Protein AF-A0A952BHP3-F1 (afdb_monomer)

Foldseek 3Di:
DDDPPPPDPVVVPPDPDDDDPVCDPVNLQVLLVCLLPDDPPSLVVSCVVVVHDSVSSVVSVVVVVVVCCVPVNPVDPVVVVVVVVVVVVVVVVCVVVVVDD

Mean predicted aligned error: 14.72 Å

Nearest PDB structures (foldseek):
  1rr7-assembly1_A  TM=4.864E-01  e=7.187E-01  Muvirus mu
  1ahd-assembly1_P  TM=7.018E-01  e=2.180E+00  Drosophila subobscura
  2dms-assembly1_A  TM=6.382E-01  e=2.319E+00  Mus musculus
  2ly9-assembly1_A  TM=6.036E-01  e=2.180E+00  Homo sapiens
  2r5y-assembly1_A  TM=4.703E-01  e=6.217E+00  Drosophila melanogaster

Sequence (101 aa):
MFRKDTLSPTECIGKKFFRRRDLTSEKRLHLAFMAMQGVWGAVSELARDFMISRRFVYMLRDDLQEITEKVFGERSSFERGKEWIRKKALALALCLRLEGR

Secondary structure (DSSP, 8-state):
--------GGGGTT-S----TTS-HHHHHHHHHHHHH--TTHHHHHHHHTT--HHHHHHHHHHHHHHHHHHH--S-THHHHHHHHHHHHHHHHHHHTT---

Solvent-accessible surface area (backbone atoms only — not comparable to full-atom values): 6213 Å² total; per-residue (Å²): 136,83,80,84,84,72,77,59,78,81,81,52,71,92,54,96,72,82,81,63,78,88,66,38,72,67,56,48,51,50,49,14,51,49,48,66,75,41,62,96,62,42,52,59,52,53,18,61,77,68,72,47,56,53,68,58,48,50,50,40,23,52,53,50,48,53,49,48,44,69,75,67,42,66,88,61,70,54,67,61,50,52,54,53,50,52,52,51,53,50,50,50,54,39,60,74,64,70,69,75,124

Radius of gyration: 21.26 Å; Cα contacts (8 Å, |Δi|>4): 44; chains: 1; bounding box: 37×42×66 Å

pLDDT: mean 76.87, std 16.08, range [34.69, 93.56]

Structure (mmCIF, N/CA/C/O backbone):
data_AF-A0A952BHP3-F1
#
_entry.id   AF-A0A952BHP3-F1
#
loop_
_atom_site.group_PDB
_atom_site.id
_atom_site.type_symbol
_atom_site.label_atom_id
_atom_site.label_alt_id
_atom_site.label_comp_id
_atom_site.label_asym_id
_atom_site.label_entity_id
_atom_site.label_seq_id
_atom_site.pdbx_PDB_ins_code
_atom_site.Cartn_x
_atom_site.Cartn_y
_atom_site.Cartn_z
_atom_site.occupancy
_atom_site.B_iso_or_equiv
_atom_site.auth_seq_id
_atom_site.auth_comp_id
_atom_site.auth_asym_id
_atom_site.auth_atom_id
_atom_site.pdbx_PDB_model_num
ATOM 1 N N . MET A 1 1 ? -15.970 -17.659 7.923 1.00 34.69 1 MET A N 1
ATOM 2 C CA . MET A 1 1 ? -16.626 -17.093 9.124 1.00 34.69 1 MET A CA 1
ATOM 3 C C . MET A 1 1 ? -15.561 -16.421 9.981 1.00 34.69 1 MET A C 1
ATOM 5 O O . MET A 1 1 ? -14.836 -17.114 10.681 1.00 34.69 1 MET A O 1
ATOM 9 N N . PHE A 1 2 ? -15.394 -15.102 9.872 1.00 42.12 2 PHE A N 1
ATOM 10 C CA . PHE A 1 2 ? -14.431 -14.362 10.695 1.00 42.12 2 PHE A CA 1
ATOM 11 C C . PHE A 1 2 ? -15.083 -14.023 12.040 1.00 42.12 2 PHE A C 1
ATOM 13 O O . PHE A 1 2 ? -16.159 -13.423 12.070 1.00 42.12 2 PHE A O 1
ATOM 20 N N . ARG A 1 3 ? -14.476 -14.475 13.144 1.00 41.56 3 ARG A N 1
ATOM 21 C CA . ARG A 1 3 ? -14.931 -14.157 14.503 1.00 41.56 3 ARG A CA 1
ATOM 22 C C . ARG A 1 3 ? -14.864 -12.642 14.707 1.00 41.56 3 ARG A C 1
ATOM 24 O O . ARG A 1 3 ? -13.865 -12.009 14.377 1.00 41.56 3 ARG A O 1
ATOM 31 N N . LYS A 1 4 ? -15.950 -12.068 15.225 1.00 48.38 4 LYS A N 1
ATOM 32 C CA . LYS A 1 4 ? -15.988 -10.681 15.689 1.00 48.38 4 LYS A CA 1
ATOM 33 C C . LYS A 1 4 ? -15.218 -10.614 17.003 1.00 48.38 4 LYS A C 1
ATOM 35 O O . LYS A 1 4 ? -15.801 -10.802 18.065 1.00 48.38 4 LYS A O 1
ATOM 40 N N . ASP A 1 5 ? -13.923 -10.342 16.921 1.00 50.44 5 ASP A N 1
ATOM 41 C CA . ASP A 1 5 ? -13.125 -9.954 18.082 1.00 50.44 5 ASP A CA 1
ATOM 42 C C . ASP A 1 5 ? -13.435 -8.481 18.396 1.00 50.44 5 ASP A C 1
ATOM 44 O O . ASP A 1 5 ? -12.662 -7.567 18.111 1.00 50.44 5 ASP A O 1
ATOM 48 N N . THR A 1 6 ? -14.639 -8.218 18.907 1.00 58.25 6 THR A N 1
ATOM 49 C CA . THR A 1 6 ? -14.971 -6.917 19.489 1.00 58.25 6 THR A CA 1
ATOM 50 C C . THR A 1 6 ? -14.199 -6.778 20.795 1.00 58.25 6 THR A C 1
ATOM 52 O O . THR A 1 6 ? -14.520 -7.448 21.775 1.00 58.25 6 THR A O 1
ATOM 55 N N . LEU A 1 7 ? -13.162 -5.935 20.781 1.00 55.69 7 LEU A N 1
ATOM 56 C CA . LEU A 1 7 ? -12.398 -5.537 21.966 1.00 55.69 7 LEU A CA 1
ATOM 57 C C . LEU A 1 7 ? -13.359 -5.057 23.061 1.00 55.69 7 LEU A C 1
ATOM 59 O O . LEU A 1 7 ? -14.291 -4.295 22.785 1.00 55.69 7 LEU A O 1
ATOM 63 N N . SER A 1 8 ? -13.150 -5.520 24.292 1.00 58.25 8 SER A N 1
ATOM 64 C CA . SER A 1 8 ? -13.998 -5.140 25.417 1.00 58.25 8 SER A CA 1
ATOM 65 C C . SER A 1 8 ? -13.795 -3.650 25.753 1.00 58.25 8 SER A C 1
ATOM 67 O O . SER A 1 8 ? -12.665 -3.157 25.715 1.00 58.25 8 SER A O 1
ATOM 69 N N . PRO A 1 9 ? -14.860 -2.905 26.108 1.00 58.34 9 PRO A N 1
ATOM 70 C CA . PRO A 1 9 ? -14.779 -1.462 26.370 1.00 58.34 9 PRO A CA 1
ATOM 71 C C . PRO A 1 9 ? -13.771 -1.072 27.463 1.00 58.34 9 PRO A C 1
ATOM 73 O O . PRO A 1 9 ? -13.248 0.041 27.473 1.00 58.34 9 PRO A O 1
ATOM 76 N N . THR A 1 10 ? -13.480 -1.994 28.381 1.00 60.09 10 THR A N 1
ATOM 77 C CA . THR A 1 10 ? -12.555 -1.816 29.503 1.00 60.09 10 THR A CA 1
ATOM 78 C C . THR A 1 10 ? -11.084 -1.851 29.097 1.00 60.09 10 THR A C 1
ATOM 80 O O . THR A 1 10 ? -10.273 -1.198 29.750 1.00 60.09 10 THR A O 1
ATOM 83 N N . GLU A 1 11 ? -10.718 -2.519 27.999 1.00 59.16 11 GLU A N 1
ATOM 84 C CA . GLU A 1 11 ? -9.342 -2.474 27.485 1.00 59.16 11 GLU A CA 1
ATOM 85 C C . GLU A 1 11 ? -9.003 -1.120 26.846 1.00 59.16 11 GLU A C 1
ATOM 87 O O . GLU A 1 11 ? -7.823 -0.817 26.661 1.00 59.16 11 GLU A O 1
ATOM 92 N N . CYS A 1 12 ? -10.022 -0.302 26.540 1.00 55.66 12 CYS A N 1
ATOM 93 C CA . CYS A 1 12 ? -9.922 0.916 25.740 1.00 55.66 12 CYS A CA 1
ATOM 94 C C . CYS A 1 12 ? -9.569 2.204 26.507 1.00 55.66 12 CYS A C 1
ATOM 96 O O . CYS A 1 12 ? -9.291 3.235 25.889 1.00 55.66 12 CYS A O 1
ATOM 98 N N . ILE A 1 13 ? -9.553 2.167 27.841 1.00 54.41 13 ILE A N 1
ATOM 99 C CA . ILE A 1 13 ? -9.405 3.367 28.675 1.00 54.41 13 ILE A CA 1
ATOM 100 C C . ILE A 1 13 ? -7.944 3.856 28.655 1.00 54.41 13 ILE A C 1
ATOM 102 O O . ILE A 1 13 ? -7.018 3.137 29.020 1.00 54.41 13 ILE A O 1
ATOM 106 N N . GLY A 1 14 ? -7.730 5.098 28.207 1.00 65.56 14 GLY A N 1
ATOM 107 C CA . GLY A 1 14 ? -6.434 5.793 28.262 1.00 65.56 14 GLY A CA 1
ATOM 108 C C . GLY A 1 14 ? -5.482 5.571 27.078 1.00 65.56 14 GLY A C 1
ATOM 109 O O . GLY A 1 14 ? -4.454 6.242 26.997 1.00 65.56 14 GLY A O 1
ATOM 110 N N . LYS A 1 15 ? -5.802 4.695 26.116 1.00 61.59 15 LYS A N 1
ATOM 111 C CA . LYS A 1 15 ? -4.984 4.504 24.903 1.00 61.59 15 LYS A CA 1
ATOM 112 C C . LYS A 1 15 ? -5.706 5.062 23.680 1.00 61.59 15 LYS A C 1
ATOM 114 O O . LYS A 1 15 ? -6.636 4.465 23.156 1.00 61.59 15 LYS A O 1
ATOM 119 N N . LYS A 1 16 ? -5.222 6.203 23.183 1.00 56.84 16 LYS A N 1
ATOM 120 C CA . LYS A 1 16 ? -5.758 6.886 21.989 1.00 56.84 16 LYS A CA 1
ATOM 121 C C . LYS A 1 16 ? -5.597 6.069 20.695 1.00 56.84 16 LYS A C 1
ATOM 123 O O . LYS A 1 16 ? -6.312 6.309 19.730 1.00 56.84 16 LYS A O 1
ATOM 128 N N . PHE A 1 17 ? -4.684 5.091 20.683 1.00 59.56 17 PHE A N 1
ATOM 129 C CA . PHE A 1 17 ? -4.427 4.215 19.540 1.00 59.56 17 PHE A CA 1
ATOM 130 C C . PHE A 1 17 ? -4.219 2.767 19.994 1.00 59.56 17 PHE A C 1
ATOM 132 O O . PHE A 1 17 ? -3.214 2.440 20.630 1.00 59.56 17 PHE A O 1
ATOM 139 N N . PHE A 1 18 ? -5.146 1.883 19.627 1.00 66.00 18 PHE A N 1
ATOM 140 C CA . PHE A 1 18 ? -4.975 0.442 19.795 1.00 66.00 18 PHE A CA 1
ATOM 141 C C . PHE A 1 18 ? -4.275 -0.144 18.580 1.00 66.00 18 PHE A C 1
ATOM 143 O O . PHE A 1 18 ? -4.770 -0.072 17.455 1.00 66.00 18 PHE A O 1
ATOM 150 N N . ARG A 1 19 ? -3.110 -0.758 18.805 1.00 71.50 19 ARG A N 1
ATOM 151 C CA . ARG A 1 19 ? -2.473 -1.577 17.776 1.00 71.50 19 ARG A CA 1
ATOM 152 C C . ARG A 1 19 ? -3.299 -2.847 17.593 1.00 71.50 19 ARG A C 1
ATOM 154 O O . ARG A 1 19 ? -3.351 -3.689 18.486 1.00 71.50 19 ARG A O 1
ATOM 161 N N . ARG A 1 20 ? -3.925 -2.965 16.425 1.00 81.56 20 ARG A N 1
ATOM 162 C CA . ARG A 1 20 ? -4.632 -4.161 15.963 1.00 81.56 20 ARG A CA 1
ATOM 163 C C . ARG A 1 20 ? -3.695 -5.370 15.956 1.00 81.56 20 ARG A C 1
ATOM 165 O O . ARG A 1 20 ? -2.757 -5.415 15.161 1.00 81.56 20 ARG A O 1
ATOM 172 N N . ARG A 1 21 ? -3.928 -6.318 16.873 1.00 82.31 21 ARG A N 1
ATOM 173 C CA . ARG A 1 21 ? -3.133 -7.558 17.011 1.00 82.31 21 ARG A CA 1
ATOM 174 C C . ARG A 1 21 ? -3.372 -8.525 15.858 1.00 82.31 21 ARG A C 1
ATOM 176 O O . ARG A 1 21 ? -2.496 -9.306 15.511 1.00 82.31 21 ARG A O 1
ATOM 183 N N . ASP A 1 22 ? -4.548 -8.439 15.251 1.00 84.38 22 ASP A N 1
ATOM 184 C CA . ASP A 1 22 ? -4.945 -9.227 14.095 1.00 84.38 22 ASP A CA 1
ATOM 185 C C . ASP A 1 22 ? -4.172 -8.844 12.825 1.00 84.38 22 ASP A C 1
ATOM 187 O O . ASP A 1 22 ? -4.054 -9.682 11.933 1.00 84.38 22 ASP A O 1
ATOM 191 N N . LEU A 1 23 ? -3.619 -7.623 12.757 1.00 87.12 23 LEU A N 1
ATOM 192 C CA . LEU A 1 23 ? -2.825 -7.103 11.640 1.00 87.12 23 LEU A CA 1
ATOM 193 C C . LEU A 1 23 ? -1.322 -7.357 11.854 1.00 87.12 23 LEU A C 1
ATOM 195 O O . LEU A 1 23 ? -0.530 -6.428 12.072 1.00 87.12 23 LEU A O 1
ATOM 199 N N . THR A 1 24 ? -0.940 -8.633 11.798 1.00 90.25 24 THR A N 1
ATOM 200 C CA . THR A 1 24 ? 0.456 -9.086 11.880 1.00 90.25 24 THR A CA 1
ATOM 201 C C . THR A 1 24 ? 1.296 -8.562 10.712 1.00 90.25 24 THR A C 1
ATOM 203 O O . THR A 1 24 ? 0.764 -8.180 9.667 1.00 90.25 24 THR A O 1
ATOM 206 N N . SER A 1 25 ? 2.623 -8.544 10.872 1.00 89.62 25 SER A N 1
ATOM 207 C CA . SER A 1 25 ? 3.552 -8.108 9.817 1.00 89.62 25 SER A CA 1
ATOM 208 C C . SER A 1 25 ? 3.373 -8.903 8.521 1.00 89.62 25 SER A C 1
ATOM 210 O O . SER A 1 25 ? 3.366 -8.321 7.443 1.00 89.62 25 SER A O 1
ATOM 212 N N . GLU A 1 26 ? 3.134 -10.210 8.631 1.00 91.94 26 GLU A N 1
ATOM 213 C CA . GLU A 1 26 ? 2.852 -11.094 7.497 1.00 91.94 26 GLU A CA 1
ATOM 214 C C . GLU A 1 26 ? 1.594 -10.666 6.727 1.00 91.94 26 GLU A C 1
ATOM 216 O O . GLU A 1 26 ? 1.632 -10.500 5.510 1.00 91.94 26 GLU A O 1
ATOM 221 N N . LYS A 1 27 ? 0.487 -10.384 7.428 1.00 91.00 27 LYS A N 1
ATOM 222 C CA . LYS A 1 27 ? -0.742 -9.899 6.783 1.00 91.00 27 LYS A CA 1
ATOM 223 C C . LYS A 1 27 ? -0.555 -8.534 6.133 1.00 91.00 27 LYS A C 1
ATOM 225 O O . LYS A 1 27 ? -1.124 -8.285 5.077 1.00 91.00 27 LYS A O 1
ATOM 230 N N . ARG A 1 28 ? 0.238 -7.645 6.739 1.00 92.19 28 ARG A N 1
ATOM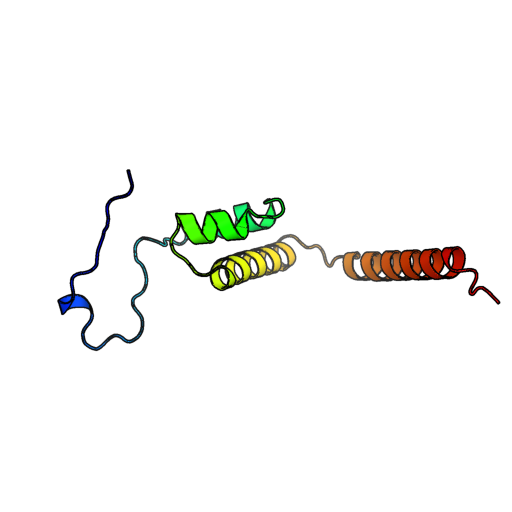 231 C CA . ARG A 1 28 ? 0.562 -6.338 6.143 1.00 92.19 28 ARG A CA 1
ATOM 232 C C . ARG A 1 28 ? 1.373 -6.492 4.862 1.00 92.19 28 ARG A C 1
ATOM 234 O O . ARG A 1 28 ? 1.078 -5.805 3.891 1.00 92.19 28 ARG A O 1
ATOM 241 N N . LEU A 1 29 ? 2.330 -7.418 4.843 1.00 92.94 29 LEU A N 1
ATOM 242 C CA . LEU A 1 29 ? 3.096 -7.739 3.642 1.00 92.94 29 LEU A CA 1
ATOM 243 C C . LEU A 1 29 ? 2.195 -8.325 2.548 1.00 92.94 29 LEU A C 1
ATOM 245 O O . LEU A 1 29 ? 2.267 -7.896 1.401 1.00 92.94 29 LEU A O 1
ATOM 249 N N . HIS A 1 30 ? 1.294 -9.242 2.908 1.00 92.69 30 HIS A N 1
ATOM 250 C CA . HIS A 1 30 ? 0.314 -9.798 1.976 1.00 92.69 30 HIS A CA 1
ATOM 251 C C . HIS A 1 30 ? -0.597 -8.712 1.383 1.00 92.69 30 HIS A C 1
ATOM 253 O O . HIS A 1 30 ? -0.767 -8.647 0.169 1.00 92.69 30 HIS A O 1
ATOM 259 N N . LEU A 1 31 ? -1.130 -7.816 2.222 1.00 92.44 31 LEU A N 1
ATOM 260 C CA . LEU A 1 31 ? -1.929 -6.667 1.787 1.00 92.44 31 LEU A CA 1
ATOM 261 C C . LEU A 1 31 ? -1.161 -5.771 0.810 1.00 92.44 31 LEU A C 1
ATOM 263 O O . LEU A 1 31 ? -1.708 -5.393 -0.224 1.00 92.44 31 LEU A O 1
ATOM 267 N N . ALA A 1 32 ? 0.095 -5.449 1.126 1.00 93.25 32 ALA A N 1
ATOM 268 C CA . ALA A 1 32 ? 0.955 -4.635 0.275 1.00 93.25 32 ALA A CA 1
ATOM 269 C C . ALA A 1 32 ? 1.182 -5.291 -1.095 1.00 93.25 32 ALA A C 1
ATOM 271 O O . ALA A 1 32 ? 1.011 -4.648 -2.130 1.00 93.25 32 ALA A O 1
ATOM 272 N N . PHE A 1 33 ? 1.501 -6.587 -1.104 1.00 92.25 33 PHE A N 1
ATOM 273 C CA . PHE A 1 33 ? 1.743 -7.353 -2.323 1.00 92.25 33 PHE A CA 1
ATOM 274 C C . PHE A 1 33 ? 0.488 -7.456 -3.200 1.00 92.25 33 PHE A C 1
ATOM 276 O O . PHE A 1 33 ? 0.538 -7.170 -4.396 1.00 92.25 33 PHE A O 1
ATOM 283 N N . MET A 1 34 ? -0.658 -7.788 -2.601 1.00 92.12 34 MET A N 1
ATOM 284 C CA . MET A 1 34 ? -1.940 -7.859 -3.310 1.00 92.12 34 MET A CA 1
ATOM 285 C C . MET A 1 34 ? -2.358 -6.489 -3.856 1.00 92.12 34 MET A C 1
ATOM 287 O O . MET A 1 34 ? -2.887 -6.402 -4.959 1.00 92.12 34 MET A O 1
ATOM 291 N N . ALA A 1 35 ? -2.081 -5.403 -3.129 1.00 92.12 35 ALA A N 1
ATOM 292 C CA . ALA A 1 35 ? -2.327 -4.044 -3.604 1.00 92.12 35 ALA A CA 1
ATOM 293 C C . ALA A 1 35 ? -1.359 -3.604 -4.720 1.00 92.12 35 ALA A C 1
ATOM 295 O O . ALA A 1 35 ? -1.722 -2.761 -5.540 1.00 92.12 35 ALA A O 1
ATOM 296 N N . MET A 1 36 ? -0.139 -4.149 -4.770 1.00 88.25 36 MET A N 1
ATOM 297 C CA . MET A 1 36 ? 0.805 -3.937 -5.875 1.00 88.25 36 MET A CA 1
ATOM 298 C C . MET A 1 36 ? 0.379 -4.670 -7.154 1.00 88.25 36 MET A C 1
ATOM 300 O O . MET A 1 36 ? 0.453 -4.080 -8.227 1.00 88.25 36 MET A O 1
ATOM 304 N N . GLN A 1 37 ? -0.058 -5.928 -7.041 1.00 86.38 37 GLN A N 1
ATOM 305 C CA . GLN A 1 37 ? -0.453 -6.772 -8.182 1.00 86.38 37 GLN A CA 1
ATOM 306 C C . GLN A 1 37 ? -1.904 -6.551 -8.635 1.00 86.38 37 GLN A C 1
ATOM 308 O O . GLN A 1 37 ? -2.289 -6.938 -9.737 1.00 86.38 37 GLN A O 1
ATOM 313 N N . GLY A 1 38 ? -2.732 -5.975 -7.766 1.00 80.31 38 GLY A N 1
ATOM 314 C CA . GLY A 1 38 ? -4.171 -5.881 -7.957 1.00 80.31 38 GLY A CA 1
ATOM 315 C C . GLY A 1 38 ? -4.586 -4.961 -9.105 1.00 80.31 38 GLY A C 1
ATOM 316 O O . GLY A 1 38 ? -4.033 -3.881 -9.310 1.00 80.31 38 GLY A O 1
ATOM 317 N N . VAL A 1 39 ? -5.636 -5.374 -9.816 1.00 75.06 39 VAL A N 1
ATOM 318 C CA . VAL A 1 39 ? -6.343 -4.550 -10.807 1.00 75.06 39 VAL A CA 1
ATOM 319 C C . VAL A 1 39 ? -7.203 -3.497 -10.084 1.00 75.06 39 VAL A C 1
ATOM 321 O O . VAL A 1 39 ? -7.402 -3.546 -8.865 1.00 75.06 39 VAL A O 1
ATOM 324 N N . TRP A 1 40 ? -7.715 -2.515 -10.829 1.00 74.50 40 TRP A N 1
ATOM 325 C CA . TRP A 1 40 ? -8.642 -1.496 -10.330 1.00 74.50 40 TRP A CA 1
ATOM 326 C C . TRP A 1 40 ? -9.754 -2.116 -9.463 1.00 74.50 40 TRP A C 1
ATOM 328 O O . TRP A 1 40 ? -10.467 -3.007 -9.909 1.00 74.50 40 TRP A O 1
ATOM 338 N N . GLY A 1 41 ? -9.889 -1.646 -8.219 1.00 82.44 41 GLY A N 1
ATOM 339 C CA . GLY A 1 41 ? -10.869 -2.162 -7.250 1.00 82.44 41 GLY A CA 1
ATOM 340 C C . GLY A 1 41 ? -10.273 -2.992 -6.107 1.00 82.44 41 GLY A C 1
ATOM 341 O O . GLY A 1 41 ? -10.793 -2.907 -4.994 1.00 82.44 41 GLY A O 1
ATOM 342 N N . ALA A 1 42 ? -9.129 -3.657 -6.312 1.00 88.19 42 ALA A N 1
ATOM 343 C CA . ALA A 1 42 ? -8.521 -4.554 -5.319 1.00 88.19 42 ALA A CA 1
ATOM 344 C C . ALA A 1 42 ? -8.262 -3.878 -3.958 1.00 88.19 42 ALA A C 1
ATOM 346 O O . ALA A 1 42 ? -8.539 -4.441 -2.904 1.00 88.19 42 ALA A O 1
ATOM 347 N N . VAL A 1 43 ? -7.808 -2.620 -3.954 1.00 90.44 43 VAL A N 1
ATOM 348 C CA . VAL A 1 43 ? -7.568 -1.859 -2.711 1.00 90.44 43 VAL A CA 1
ATOM 349 C C . VAL A 1 43 ? -8.856 -1.631 -1.913 1.00 90.44 43 VAL A C 1
ATOM 351 O O . VAL A 1 43 ? -8.831 -1.641 -0.684 1.00 90.44 43 VAL A O 1
ATOM 354 N N . SER A 1 44 ? -9.986 -1.418 -2.592 1.00 92.12 44 SER A N 1
ATOM 355 C CA . SER A 1 44 ? -11.276 -1.200 -1.928 1.00 92.12 44 SER A CA 1
ATOM 356 C C . SER A 1 44 ? -11.817 -2.495 -1.327 1.00 92.12 44 SER A C 1
ATOM 358 O O . SER A 1 44 ? -12.361 -2.468 -0.225 1.00 92.12 44 SER A O 1
ATOM 360 N N . GLU A 1 45 ? -11.620 -3.621 -2.013 1.00 92.50 45 GLU A N 1
ATOM 361 C CA . GLU A 1 45 ? -11.980 -4.949 -1.511 1.00 92.50 45 GLU A CA 1
ATOM 362 C C . GLU A 1 45 ? -11.130 -5.332 -0.299 1.00 92.50 45 GLU A C 1
ATOM 364 O O . GLU A 1 45 ? -11.679 -5.603 0.764 1.00 92.50 45 GLU A O 1
ATOM 369 N N . LEU A 1 46 ? -9.803 -5.212 -0.397 1.00 91.25 46 LEU A N 1
ATOM 370 C CA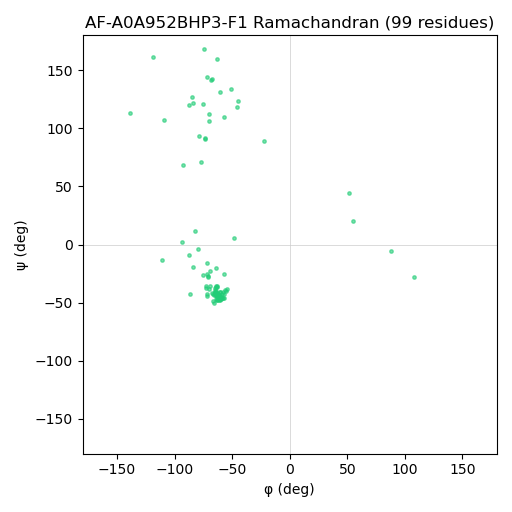 . LEU A 1 46 ? -8.885 -5.474 0.716 1.00 91.25 46 LEU A CA 1
ATOM 371 C C . LEU A 1 46 ? -9.184 -4.585 1.931 1.00 91.25 46 LEU A C 1
ATOM 373 O O . LEU A 1 46 ? -9.158 -5.047 3.072 1.00 91.25 46 LEU A O 1
ATOM 377 N N . ALA A 1 47 ? -9.498 -3.308 1.702 1.00 91.81 47 ALA A N 1
ATOM 378 C CA . ALA A 1 47 ? -9.869 -2.389 2.771 1.00 91.81 47 ALA A CA 1
ATOM 379 C C . ALA A 1 47 ? -11.143 -2.839 3.500 1.00 91.81 47 ALA A C 1
ATOM 381 O O . ALA A 1 47 ? -11.199 -2.802 4.732 1.00 91.81 47 ALA A O 1
ATOM 382 N N . ARG A 1 48 ? -12.149 -3.298 2.750 1.00 93.00 48 ARG A N 1
ATOM 383 C CA . ARG A 1 48 ? -13.401 -3.815 3.304 1.00 93.00 48 ARG A CA 1
ATOM 384 C C . ARG A 1 48 ? -13.174 -5.116 4.073 1.00 93.00 48 ARG A C 1
ATOM 386 O O . ARG A 1 48 ? -13.612 -5.216 5.216 1.00 93.00 48 ARG A O 1
ATOM 393 N N . ASP A 1 49 ? -12.458 -6.065 3.483 1.00 91.19 49 ASP A N 1
ATOM 394 C CA . ASP A 1 49 ? -12.305 -7.418 4.023 1.00 91.19 49 ASP A CA 1
ATOM 395 C C . ASP A 1 49 ? -11.466 -7.432 5.308 1.00 91.19 49 ASP A C 1
ATOM 397 O O . ASP A 1 49 ? -11.772 -8.158 6.253 1.00 91.19 49 ASP A O 1
ATOM 401 N N . PHE A 1 50 ? -10.454 -6.564 5.392 1.00 89.25 50 PHE A N 1
ATOM 402 C CA . PHE A 1 50 ? -9.623 -6.408 6.588 1.00 89.25 50 PHE A CA 1
ATOM 403 C C . PHE A 1 50 ? -10.119 -5.300 7.530 1.00 89.25 50 PHE A C 1
ATOM 405 O O . PHE A 1 50 ? -9.503 -5.056 8.572 1.00 89.25 50 PHE A O 1
ATOM 412 N N . MET A 1 51 ? -11.234 -4.631 7.211 1.00 90.31 51 MET A N 1
ATOM 413 C CA . MET A 1 51 ? -11.787 -3.502 7.974 1.00 90.31 51 MET A CA 1
ATOM 414 C C . MET A 1 51 ? -10.744 -2.406 8.258 1.00 90.31 51 MET A C 1
ATOM 416 O O . MET A 1 51 ? -10.594 -1.936 9.387 1.00 90.31 51 MET A O 1
ATOM 420 N N . ILE A 1 52 ? -9.958 -2.043 7.250 1.00 89.88 52 ILE A N 1
ATOM 421 C CA . ILE A 1 52 ? -8.895 -1.031 7.317 1.00 89.88 52 ILE A CA 1
ATOM 422 C C . ILE A 1 52 ? -9.198 0.112 6.352 1.00 89.88 52 ILE A C 1
ATOM 424 O O . ILE A 1 52 ? -9.988 -0.022 5.421 1.00 89.88 52 ILE A O 1
ATOM 428 N N . SER A 1 53 ? -8.569 1.268 6.553 1.00 91.06 53 SER A N 1
ATOM 429 C CA . SER A 1 53 ? -8.738 2.378 5.617 1.00 91.06 53 SER A CA 1
ATOM 430 C C . SER A 1 53 ? -8.008 2.090 4.302 1.00 91.06 53 SER A C 1
ATOM 432 O O . SER A 1 53 ? -6.898 1.558 4.293 1.00 91.06 53 SER A O 1
ATOM 434 N N . ARG A 1 54 ? -8.588 2.521 3.174 1.00 90.94 54 ARG A N 1
ATOM 435 C CA . ARG A 1 54 ? -7.915 2.461 1.861 1.00 90.94 54 ARG A CA 1
ATOM 436 C C . ARG A 1 54 ? -6.552 3.155 1.892 1.00 90.94 54 ARG A C 1
ATOM 438 O O . ARG A 1 54 ? -5.593 2.657 1.320 1.00 90.94 54 ARG A O 1
ATOM 445 N N . ARG A 1 55 ? -6.454 4.277 2.620 1.00 92.38 55 ARG A N 1
ATOM 446 C CA . ARG A 1 55 ? -5.198 5.015 2.819 1.00 92.38 55 ARG A CA 1
ATOM 447 C C . ARG A 1 55 ? -4.115 4.130 3.427 1.00 92.38 55 ARG A C 1
ATOM 449 O O . ARG A 1 55 ? -2.984 4.193 2.974 1.00 92.38 55 ARG A O 1
ATOM 456 N N . PHE A 1 56 ? -4.459 3.303 4.410 1.00 91.38 56 PHE A N 1
ATOM 457 C CA . PHE A 1 56 ? -3.503 2.396 5.032 1.00 91.38 56 PHE A CA 1
ATOM 458 C C . PHE A 1 56 ? -2.981 1.336 4.054 1.00 91.38 56 PHE A C 1
ATOM 460 O O . PHE A 1 56 ? -1.786 1.067 4.038 1.00 91.38 56 PHE A O 1
ATOM 467 N N . VAL A 1 57 ? -3.847 0.800 3.190 1.00 92.94 57 VAL A N 1
ATOM 468 C CA . VAL A 1 57 ? -3.435 -0.135 2.130 1.00 92.94 57 VAL A CA 1
ATOM 469 C C . VAL A 1 57 ? -2.497 0.542 1.125 1.00 92.94 57 VAL A C 1
ATOM 471 O O . VAL A 1 57 ? -1.485 -0.045 0.759 1.00 92.94 57 VAL A O 1
ATOM 474 N N . TYR A 1 58 ? -2.787 1.787 0.725 1.00 93.25 58 TYR A N 1
ATOM 475 C CA . TYR A 1 58 ? -1.882 2.556 -0.136 1.00 93.25 58 TYR A CA 1
ATOM 476 C C . TYR A 1 58 ? -0.519 2.787 0.517 1.00 93.25 58 TYR A C 1
ATOM 478 O O . TYR A 1 58 ? 0.487 2.537 -0.128 1.00 93.25 58 TYR A O 1
ATOM 486 N N . MET A 1 59 ? -0.475 3.172 1.797 1.00 93.56 59 MET A N 1
ATOM 487 C CA . MET A 1 59 ? 0.802 3.342 2.504 1.00 93.56 59 MET A CA 1
ATOM 488 C C . MET A 1 59 ? 1.621 2.048 2.503 1.00 93.56 59 MET A C 1
ATOM 490 O O . MET A 1 59 ? 2.787 2.074 2.148 1.00 93.56 59 MET A O 1
ATOM 494 N N . LEU A 1 60 ? 1.000 0.904 2.813 1.00 93.31 60 LEU A N 1
ATOM 495 C CA . LEU A 1 60 ? 1.691 -0.389 2.800 1.00 93.31 60 LEU A CA 1
ATOM 496 C C . LEU A 1 60 ? 2.251 -0.753 1.419 1.00 93.31 60 LEU A C 1
ATOM 498 O O . LEU A 1 60 ? 3.346 -1.301 1.315 1.00 93.31 60 LEU A O 1
ATOM 502 N N . ARG A 1 61 ? 1.481 -0.477 0.365 1.00 93.50 61 ARG A N 1
ATOM 503 C 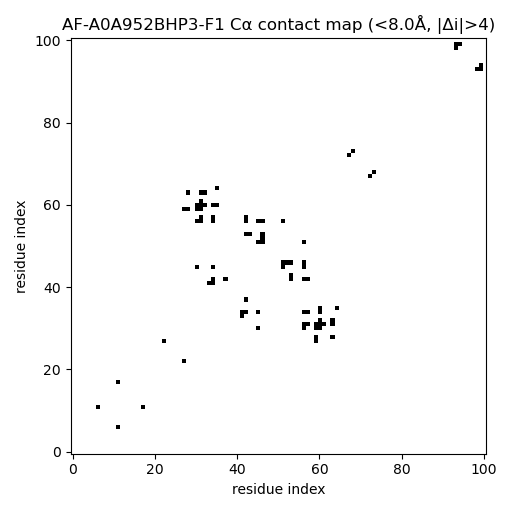CA . ARG A 1 61 ? 1.891 -0.691 -1.025 1.00 93.50 61 ARG A CA 1
ATOM 504 C C . ARG A 1 61 ? 3.095 0.180 -1.381 1.00 93.50 61 ARG A C 1
ATOM 506 O O . ARG A 1 61 ? 4.049 -0.331 -1.957 1.00 93.50 61 ARG A O 1
ATOM 513 N N . ASP A 1 62 ? 3.032 1.464 -1.044 1.00 92.81 62 ASP A N 1
ATOM 514 C CA . ASP A 1 62 ? 4.077 2.437 -1.358 1.00 92.81 62 ASP A CA 1
ATOM 515 C C . ASP A 1 62 ? 5.363 2.125 -0.569 1.00 92.81 62 ASP A C 1
ATOM 517 O O . ASP A 1 62 ? 6.441 2.097 -1.159 1.00 92.81 62 ASP A O 1
ATOM 521 N N . ASP A 1 63 ? 5.245 1.760 0.715 1.00 92.38 63 ASP A N 1
ATOM 522 C CA . ASP A 1 63 ? 6.365 1.301 1.550 1.00 92.38 63 ASP A CA 1
ATOM 523 C C . ASP A 1 63 ? 7.041 0.062 0.937 1.00 92.38 63 ASP A C 1
ATOM 525 O O . ASP A 1 63 ? 8.268 -0.017 0.844 1.00 92.38 63 ASP A O 1
ATOM 529 N N . LEU A 1 64 ? 6.248 -0.925 0.496 1.00 91.69 64 LEU A N 1
ATOM 530 C CA . LEU A 1 64 ? 6.784 -2.132 -0.135 1.00 91.69 64 LEU A CA 1
ATOM 531 C C . LEU A 1 64 ? 7.471 -1.800 -1.461 1.00 91.69 64 LEU A C 1
ATOM 533 O O . LEU A 1 64 ? 8.545 -2.335 -1.736 1.00 91.69 64 LEU A O 1
ATOM 537 N N . GLN A 1 65 ? 6.882 -0.920 -2.269 1.00 89.94 65 GLN A N 1
ATOM 538 C CA . GLN A 1 65 ? 7.470 -0.484 -3.529 1.00 89.94 65 GLN A CA 1
ATOM 539 C C . GLN A 1 65 ? 8.816 0.213 -3.293 1.00 89.94 65 GLN A C 1
ATOM 541 O O . GLN A 1 65 ? 9.800 -0.162 -3.924 1.00 89.94 65 GLN A O 1
ATOM 546 N N . GLU A 1 66 ? 8.889 1.145 -2.342 1.00 90.12 66 GLU A N 1
ATOM 547 C CA . GLU A 1 66 ? 10.122 1.855 -1.991 1.00 90.12 66 GLU A CA 1
ATOM 548 C C . GLU A 1 66 ? 11.216 0.890 -1.509 1.00 90.12 66 GLU A C 1
ATOM 550 O O . GLU A 1 66 ? 12.370 0.990 -1.927 1.00 90.12 66 GLU A O 1
ATOM 555 N N . ILE A 1 67 ? 10.871 -0.076 -0.652 1.00 89.06 67 ILE A N 1
ATOM 556 C CA . ILE A 1 67 ? 11.822 -1.095 -0.186 1.00 89.06 67 ILE A CA 1
ATOM 557 C C . ILE A 1 67 ? 12.306 -1.946 -1.359 1.00 89.06 67 ILE A C 1
ATOM 559 O O . ILE A 1 67 ? 13.503 -2.201 -1.485 1.00 89.06 67 ILE A O 1
ATOM 563 N N . THR A 1 68 ? 11.394 -2.367 -2.233 1.00 86.81 68 THR A N 1
ATOM 564 C CA . THR A 1 68 ? 11.731 -3.203 -3.389 1.00 86.81 68 THR A CA 1
ATOM 565 C C . THR A 1 68 ? 12.643 -2.445 -4.355 1.00 86.81 68 THR A C 1
ATOM 567 O O . THR A 1 68 ? 13.638 -2.995 -4.818 1.00 86.81 68 THR A O 1
ATOM 570 N N . GLU A 1 69 ? 12.370 -1.163 -4.598 1.00 85.31 69 GLU A N 1
ATOM 571 C CA . GLU A 1 69 ? 13.219 -0.276 -5.399 1.00 85.31 69 GLU A CA 1
ATOM 572 C C . GLU A 1 69 ? 14.595 -0.055 -4.759 1.00 85.31 69 GLU A C 1
ATOM 574 O O . GLU A 1 69 ? 15.599 -0.068 -5.460 1.00 85.31 69 GLU A O 1
ATOM 579 N N . LYS A 1 70 ? 14.685 0.094 -3.434 1.00 84.19 70 LYS A N 1
ATOM 580 C CA . LYS A 1 70 ? 15.976 0.254 -2.743 1.00 84.19 70 LYS A CA 1
ATOM 581 C C . LYS A 1 70 ? 16.821 -1.018 -2.731 1.00 84.19 70 LYS A C 1
ATOM 583 O O . LYS A 1 70 ? 18.043 -0.928 -2.804 1.00 84.19 70 LYS A O 1
ATOM 588 N N . VAL A 1 71 ? 16.189 -2.181 -2.574 1.00 86.62 71 VAL A N 1
ATOM 589 C CA . VAL A 1 71 ? 16.882 -3.470 -2.405 1.00 86.62 71 VAL A CA 1
ATOM 590 C C . VAL A 1 71 ? 17.210 -4.114 -3.749 1.00 86.62 71 VAL A C 1
ATOM 592 O O . VAL A 1 71 ? 18.307 -4.634 -3.924 1.00 86.62 71 VAL A O 1
ATOM 595 N N . PHE A 1 72 ? 16.268 -4.078 -4.693 1.00 82.50 72 PHE A N 1
ATOM 596 C CA . PHE A 1 72 ? 16.376 -4.756 -5.988 1.00 82.50 72 PHE A CA 1
ATOM 597 C C . PHE A 1 72 ? 16.518 -3.792 -7.165 1.00 82.50 72 PHE A C 1
ATOM 599 O O . PHE A 1 72 ? 16.861 -4.221 -8.266 1.00 82.50 72 PHE A O 1
ATOM 606 N N . GLY A 1 73 ? 16.259 -2.499 -6.967 1.00 66.31 73 GLY A N 1
ATOM 607 C CA . GLY A 1 73 ? 16.521 -1.497 -7.987 1.00 66.31 73 GLY A CA 1
ATOM 608 C C . GLY A 1 73 ? 18.017 -1.248 -8.102 1.00 66.31 73 GLY A C 1
ATOM 609 O O . GLY A 1 73 ? 18.571 -0.365 -7.449 1.00 66.31 73 GLY A O 1
ATOM 610 N N . GLU A 1 74 ? 18.679 -1.979 -8.999 1.00 58.94 74 GLU A N 1
ATOM 611 C CA . GLU A 1 74 ? 19.858 -1.440 -9.678 1.00 58.94 74 GLU A CA 1
ATOM 612 C C . GLU A 1 74 ? 19.513 -0.021 -10.130 1.00 58.94 74 GLU A C 1
ATOM 614 O O . GLU A 1 74 ? 18.556 0.131 -10.884 1.00 58.94 74 GLU A O 1
ATOM 619 N N . ARG A 1 75 ? 20.238 0.995 -9.625 1.00 53.59 75 ARG A N 1
ATOM 620 C CA . ARG A 1 75 ? 20.104 2.439 -9.926 1.00 53.59 75 ARG A CA 1
ATOM 621 C C . ARG A 1 75 ? 19.425 2.681 -11.278 1.00 53.59 75 ARG A C 1
ATOM 623 O O . ARG A 1 75 ? 20.086 2.723 -12.317 1.00 53.59 75 ARG A O 1
ATOM 630 N N . SER A 1 76 ? 18.098 2.769 -11.282 1.00 50.62 76 SER A N 1
ATOM 631 C CA . SER A 1 76 ? 17.381 2.417 -12.498 1.00 50.62 76 SER A CA 1
ATOM 632 C C . SER A 1 76 ? 17.318 3.607 -13.446 1.00 50.62 76 SER A C 1
ATOM 634 O O . SER A 1 76 ? 16.819 4.692 -13.158 1.00 50.62 76 SER A O 1
ATOM 636 N N . SER A 1 77 ? 17.759 3.348 -14.665 1.00 51.66 77 SER A N 1
ATOM 637 C CA . SER A 1 77 ? 17.429 4.022 -15.921 1.00 51.66 77 SER A CA 1
ATOM 638 C C . SER A 1 77 ? 15.917 4.237 -16.172 1.00 51.66 77 SER A C 1
ATOM 640 O O . SER A 1 77 ? 15.539 4.734 -17.233 1.00 51.66 77 SER A O 1
ATOM 642 N N . PHE A 1 78 ? 15.048 3.914 -15.209 1.00 52.47 78 PHE A N 1
ATOM 643 C CA . PHE A 1 78 ? 13.592 3.974 -15.274 1.00 52.47 78 PHE A CA 1
ATOM 644 C C . PHE A 1 78 ? 13.043 5.410 -15.241 1.00 52.47 78 PHE A C 1
ATOM 646 O O . PHE A 1 78 ? 12.105 5.724 -15.973 1.00 52.47 78 PHE A O 1
ATOM 653 N N . GLU A 1 79 ? 13.684 6.314 -14.492 1.00 55.16 79 GLU A N 1
ATOM 654 C CA . GLU A 1 79 ? 13.397 7.761 -14.527 1.00 55.16 79 GLU A CA 1
ATOM 655 C C . GLU A 1 79 ? 13.607 8.337 -15.943 1.00 55.16 79 GLU A C 1
ATOM 657 O O . GLU A 1 79 ? 12.750 9.047 -16.475 1.00 55.16 79 GLU A O 1
ATOM 662 N N . ARG A 1 80 ? 14.693 7.933 -16.625 1.00 53.00 80 ARG A N 1
ATOM 663 C CA . ARG A 1 80 ? 14.960 8.317 -18.026 1.00 53.00 80 ARG A CA 1
ATOM 664 C C . ARG A 1 80 ? 13.921 7.754 -19.000 1.00 53.00 80 ARG A C 1
ATOM 666 O O . ARG A 1 80 ? 13.545 8.440 -19.949 1.00 53.00 80 ARG A O 1
ATOM 673 N N . GLY A 1 81 ? 13.446 6.529 -18.768 1.00 58.22 81 GLY A N 1
ATOM 674 C CA . GLY A 1 81 ? 12.410 5.897 -19.588 1.00 58.22 81 GLY A CA 1
ATOM 675 C C . GLY A 1 81 ? 11.057 6.607 -19.487 1.00 58.22 81 GLY A C 1
ATOM 676 O O . GLY A 1 81 ? 10.420 6.868 -20.507 1.00 58.22 81 GLY A O 1
ATOM 677 N N . LYS A 1 82 ? 10.639 6.991 -18.273 1.00 65.19 82 LYS A N 1
ATOM 678 C CA . LYS A 1 82 ? 9.379 7.719 -18.031 1.00 65.19 82 LYS A CA 1
ATOM 679 C C . LYS A 1 82 ? 9.345 9.076 -18.728 1.00 65.19 82 LYS A C 1
ATOM 681 O O . LYS A 1 82 ? 8.341 9.406 -19.3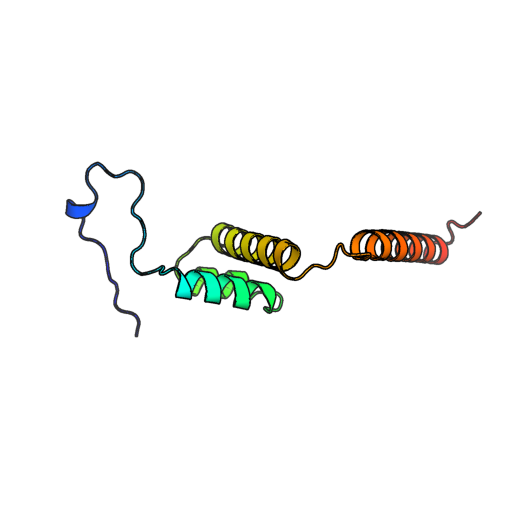60 1.00 65.19 82 LYS A O 1
ATOM 686 N N . GLU A 1 83 ? 10.440 9.830 -18.657 1.00 70.12 83 GLU A N 1
ATOM 687 C CA . GLU A 1 83 ? 10.561 11.135 -19.315 1.00 70.12 83 GLU A CA 1
ATOM 688 C C . GLU A 1 83 ? 10.461 11.005 -20.845 1.00 70.12 83 GLU A C 1
ATOM 690 O O . GLU A 1 83 ? 9.751 11.768 -21.503 1.00 70.12 83 GLU A O 1
ATOM 695 N N . TRP A 1 84 ? 11.103 9.985 -21.422 1.00 69.69 84 TRP A N 1
ATOM 696 C CA . TRP A 1 84 ? 11.045 9.715 -22.861 1.00 69.69 84 TRP A CA 1
ATOM 697 C C . TRP A 1 84 ? 9.644 9.295 -23.332 1.00 69.69 84 TRP A C 1
ATOM 699 O O . TRP A 1 84 ? 9.158 9.792 -24.351 1.00 69.69 84 TRP A O 1
ATOM 709 N N . ILE A 1 85 ? 8.961 8.433 -22.570 1.00 77.62 85 ILE A N 1
ATOM 710 C CA . ILE A 1 85 ? 7.584 8.007 -22.866 1.00 77.62 85 ILE A CA 1
ATOM 711 C C . ILE A 1 85 ? 6.626 9.200 -22.771 1.00 77.62 85 ILE A C 1
ATOM 713 O O . ILE A 1 85 ? 5.796 9.391 -23.659 1.00 77.62 85 ILE A O 1
ATOM 717 N N . ARG A 1 86 ? 6.768 10.047 -21.742 1.00 79.31 86 ARG A N 1
ATOM 718 C CA . ARG A 1 86 ? 5.941 11.248 -21.555 1.00 79.31 86 ARG A CA 1
ATOM 719 C C . ARG A 1 86 ? 6.133 12.247 -22.698 1.00 79.31 86 ARG A C 1
ATOM 721 O O . ARG A 1 86 ? 5.141 12.745 -23.226 1.00 79.31 86 ARG A O 1
ATOM 728 N N . LYS A 1 87 ? 7.377 12.484 -23.133 1.00 82.88 87 LYS A N 1
ATOM 729 C CA . LYS A 1 87 ? 7.689 13.332 -24.297 1.00 82.88 87 LYS A CA 1
ATOM 730 C C . LYS A 1 87 ? 7.087 12.790 -25.591 1.00 82.88 87 LYS A C 1
ATOM 732 O O . LYS A 1 87 ? 6.487 13.558 -26.337 1.00 82.88 87 LYS A O 1
ATOM 737 N N . LYS A 1 88 ? 7.178 11.479 -25.839 1.00 84.31 88 LYS A N 1
ATOM 738 C CA . LYS A 1 88 ? 6.543 10.854 -27.011 1.00 84.31 88 LYS A CA 1
ATOM 739 C C . LYS A 1 88 ? 5.020 10.926 -26.968 1.00 84.31 88 LYS A C 1
ATOM 741 O O . LYS A 1 88 ? 4.413 11.216 -27.992 1.00 84.31 88 LYS A O 1
ATOM 746 N N . ALA A 1 89 ? 4.410 10.694 -25.807 1.00 84.06 89 ALA A N 1
ATOM 747 C CA . ALA A 1 89 ? 2.963 10.785 -25.638 1.00 84.06 89 ALA A CA 1
ATOM 748 C C . ALA A 1 89 ? 2.453 12.221 -25.850 1.00 84.06 89 ALA A C 1
ATOM 750 O O . ALA A 1 89 ? 1.440 12.414 -26.516 1.00 84.06 89 ALA A O 1
ATOM 751 N N . LEU A 1 90 ? 3.182 13.226 -25.349 1.00 82.81 90 LEU A N 1
ATOM 752 C CA . LEU A 1 90 ? 2.898 14.643 -25.598 1.00 82.81 90 LEU A CA 1
ATOM 753 C C . LEU A 1 90 ? 3.035 14.999 -27.080 1.00 82.81 90 LEU A C 1
ATOM 755 O O . LEU A 1 90 ? 2.123 15.599 -27.637 1.00 82.81 90 LEU A O 1
ATOM 759 N N . ALA A 1 91 ? 4.127 14.587 -27.729 1.00 83.75 91 ALA A N 1
ATOM 760 C CA . ALA A 1 91 ? 4.330 14.825 -29.155 1.00 83.75 91 ALA A CA 1
ATOM 761 C C . ALA A 1 91 ? 3.211 14.192 -29.999 1.00 83.75 91 ALA A C 1
ATOM 763 O O . ALA A 1 91 ? 2.627 14.861 -30.841 1.00 83.75 91 ALA A O 1
ATOM 764 N N . LEU A 1 92 ? 2.840 12.939 -29.715 1.00 84.56 92 LEU A N 1
ATOM 765 C CA . LEU A 1 92 ? 1.713 12.264 -30.365 1.00 84.56 92 LEU A CA 1
ATOM 766 C C . LEU A 1 92 ? 0.388 12.995 -30.137 1.00 84.56 92 LEU A C 1
ATOM 768 O O . LEU A 1 92 ? -0.367 13.186 -31.083 1.00 84.56 92 LEU A O 1
ATOM 772 N N . ALA A 1 93 ? 0.107 13.431 -28.909 1.00 82.50 93 ALA A N 1
ATOM 773 C CA . ALA A 1 93 ? -1.116 14.163 -28.593 1.00 82.50 93 ALA A CA 1
ATOM 774 C C . ALA A 1 93 ? -1.200 15.519 -29.317 1.00 82.50 93 ALA A C 1
ATOM 776 O O . ALA A 1 93 ? -2.292 15.917 -29.715 1.00 82.50 93 ALA A O 1
ATOM 777 N N . LEU A 1 94 ?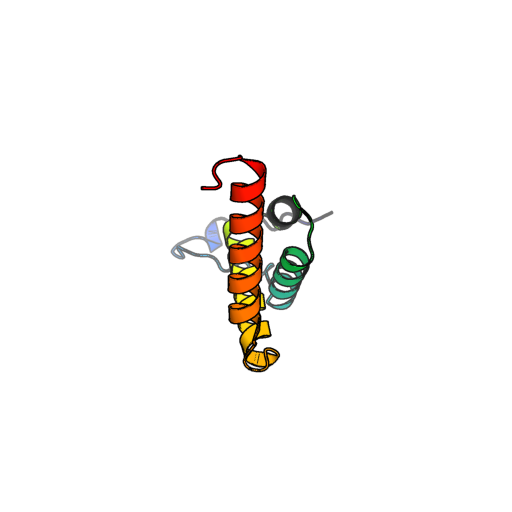 -0.070 16.209 -29.505 1.00 79.81 94 LEU A N 1
ATOM 778 C CA . LEU A 1 94 ? 0.015 17.454 -30.276 1.00 79.81 94 LEU A CA 1
ATOM 779 C C . LEU A 1 94 ? -0.139 17.199 -31.783 1.00 79.81 94 LEU A C 1
ATOM 781 O O . LEU A 1 94 ? -0.905 17.896 -32.445 1.00 79.81 94 LEU A O 1
ATOM 785 N N . CYS A 1 95 ? 0.505 16.153 -32.315 1.00 78.25 95 CYS A N 1
ATOM 786 C CA . CYS A 1 95 ? 0.340 15.734 -33.711 1.00 78.25 95 CYS A CA 1
ATOM 787 C C . CYS A 1 95 ? -1.114 15.355 -34.029 1.00 78.25 95 CYS A C 1
ATOM 789 O O . CYS A 1 95 ? -1.630 15.722 -35.080 1.00 78.25 95 CYS A O 1
ATOM 791 N N . LEU A 1 96 ? -1.789 14.656 -33.112 1.00 77.06 96 LEU A N 1
ATOM 792 C CA . LEU A 1 96 ? -3.193 14.262 -33.262 1.00 77.06 96 LEU A CA 1
ATOM 793 C C . LEU A 1 96 ? -4.164 15.444 -33.131 1.00 77.06 96 LEU A C 1
ATOM 795 O O . LEU A 1 96 ? -5.255 15.388 -33.691 1.00 77.06 96 LEU A O 1
ATOM 7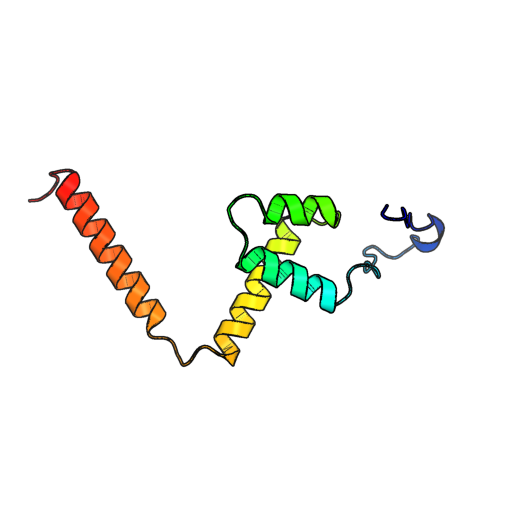99 N N . ARG A 1 97 ? -3.783 16.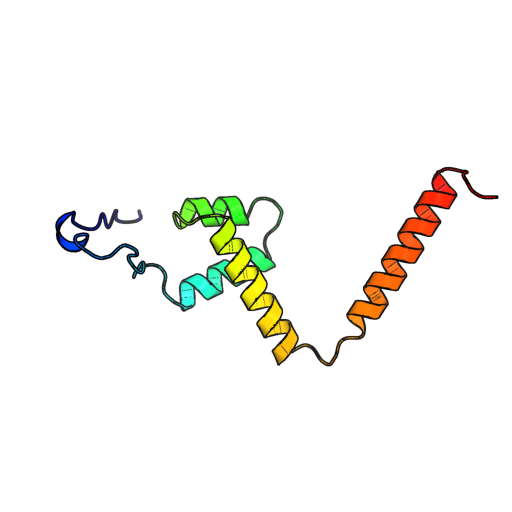513 -32.421 1.00 76.06 97 ARG A N 1
ATOM 800 C CA . ARG A 1 97 ? -4.593 17.736 -32.298 1.00 76.06 97 ARG A CA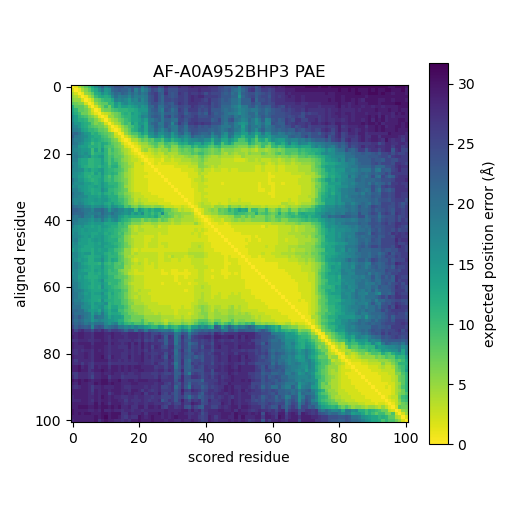 1
ATOM 801 C C . ARG A 1 97 ? -4.505 18.674 -33.507 1.00 76.06 97 ARG A C 1
ATOM 803 O O . ARG A 1 97 ? -5.219 19.667 -33.519 1.00 76.06 97 ARG A O 1
ATOM 810 N N . LEU A 1 98 ? -3.676 18.377 -34.516 1.00 60.16 98 LEU A N 1
ATOM 811 C CA . LEU A 1 98 ? -3.369 19.28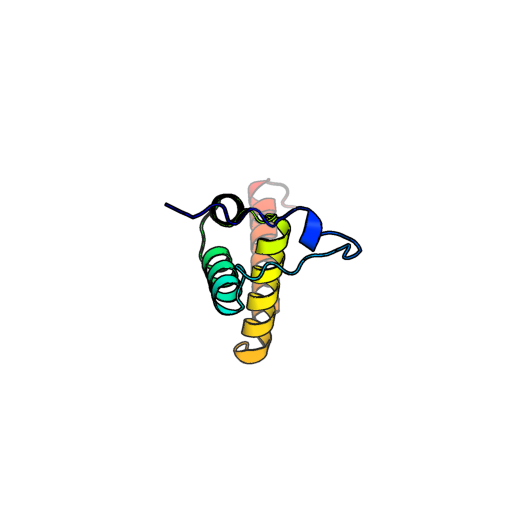9 -35.634 1.00 60.16 98 LEU A CA 1
ATOM 812 C C . LEU A 1 98 ? -2.845 20.670 -35.179 1.00 60.16 98 LEU A C 1
ATOM 814 O O . LEU A 1 98 ? -2.851 21.618 -35.956 1.00 60.16 98 LEU A O 1
ATOM 818 N N . GLU A 1 99 ? -2.333 20.790 -33.950 1.00 61.84 99 GLU A N 1
ATOM 819 C CA . GLU A 1 99 ? -1.712 22.024 -33.432 1.00 61.84 99 GLU A CA 1
ATOM 820 C C . GLU A 1 99 ? -0.242 22.169 -33.878 1.00 61.84 99 GLU A C 1
ATOM 822 O O . GLU A 1 99 ? 0.496 23.015 -33.386 1.00 61.84 99 GLU A O 1
ATOM 827 N N . GLY A 1 100 ? 0.202 21.335 -34.824 1.00 51.12 100 GLY A N 1
ATOM 828 C CA . GLY A 1 100 ? 1.551 21.368 -35.372 1.00 51.12 100 GLY A CA 1
ATOM 829 C C . GLY A 1 100 ? 1.741 22.472 -36.412 1.00 51.12 100 GLY A C 1
ATOM 830 O O . GLY A 1 100 ? 1.533 22.233 -37.603 1.00 51.12 100 GLY A O 1
ATOM 831 N N . ARG A 1 101 ? 2.222 23.633 -35.962 1.00 46.16 101 ARG A N 1
ATOM 832 C CA . ARG A 1 101 ? 3.205 24.456 -36.682 1.00 46.16 101 ARG A CA 1
ATOM 833 C C . ARG A 1 101 ? 4.236 25.007 -35.712 1.00 46.16 101 ARG A C 1
ATOM 835 O O . ARG A 1 101 ? 3.818 25.557 -34.674 1.00 46.16 101 ARG A O 1
#